Protein AF-A0A940LU63-F1 (afdb_monomer_lite)

Secondary structure (DSSP, 8-state):
-B-S--SSPPPGGGGBTTT-TTSGGGGTB-HHHHHHHHT-HHHHHHHHHHH-S-EEEEEEEEESSS-----GGG--EES---EEEEEETTS-EEEEEETTS-----SS-EEEEEEEETTSEE---TTSHHHHHHHHH-TT---TT---EEEES--SS----STTTSPPP--TT--

Structure (mmCIF, N/CA/C/O backbone):
data_AF-A0A940LU63-F1
#
_entry.id   AF-A0A940LU63-F1
#
loop_
_atom_site.group_PDB
_atom_site.id
_atom_site.type_symbol
_atom_site.label_atom_id
_atom_site.label_alt_id
_atom_site.label_comp_id
_atom_site.label_asym_id
_atom_site.label_entity_id
_atom_site.label_seq_id
_atom_site.pdbx_PDB_ins_code
_atom_site.Cartn_x
_atom_site.Cartn_y
_atom_site.Cartn_z
_atom_site.occupancy
_atom_site.B_iso_or_equiv
_atom_site.auth_seq_id
_atom_site.auth_comp_id
_atom_site.auth_asym_id
_atom_site.auth_atom_id
_atom_site.pdbx_PDB_model_num
ATOM 1 N N . MET A 1 1 ? -5.780 -6.752 18.121 1.00 62.09 1 MET A N 1
ATOM 2 C CA . MET A 1 1 ? -5.027 -6.482 16.879 1.00 62.09 1 MET A CA 1
ATOM 3 C C . MET A 1 1 ? -3.602 -5.957 17.111 1.00 62.09 1 MET A C 1
ATOM 5 O O . MET A 1 1 ? -2.798 -6.055 16.200 1.00 62.09 1 MET A O 1
ATOM 9 N N . ILE A 1 2 ? -3.234 -5.479 18.311 1.00 58.09 2 ILE A N 1
ATOM 10 C CA . ILE A 1 2 ? -1.831 -5.196 18.685 1.00 58.09 2 ILE A CA 1
ATOM 11 C C . ILE A 1 2 ? -1.407 -6.224 19.741 1.00 58.09 2 ILE A C 1
ATOM 13 O O . ILE A 1 2 ? -2.158 -6.440 20.698 1.00 58.09 2 ILE A O 1
ATOM 17 N N . ALA A 1 3 ? -0.249 -6.869 19.578 1.00 49.88 3 ALA A N 1
ATOM 18 C CA . ALA A 1 3 ? 0.274 -7.777 20.593 1.00 49.88 3 ALA A CA 1
ATOM 19 C C . ALA A 1 3 ? 0.637 -6.979 21.856 1.00 49.88 3 ALA A C 1
ATOM 21 O O . ALA A 1 3 ? 1.408 -6.018 21.826 1.00 49.88 3 ALA A O 1
ATOM 22 N N . ARG A 1 4 ? 0.040 -7.355 22.991 1.00 56.06 4 ARG A N 1
ATOM 23 C CA . ARG A 1 4 ? 0.248 -6.699 24.283 1.00 56.06 4 ARG A CA 1
ATOM 24 C C . ARG A 1 4 ? 1.580 -7.151 24.885 1.00 56.06 4 ARG A C 1
ATOM 26 O O . ARG A 1 4 ? 1.581 -8.037 25.726 1.00 56.06 4 ARG A O 1
ATOM 33 N N . ALA A 1 5 ? 2.681 -6.539 24.459 1.00 44.81 5 ALA A N 1
ATOM 34 C CA . ALA A 1 5 ? 3.925 -6.413 25.224 1.00 44.81 5 ALA A CA 1
ATOM 35 C C . ALA A 1 5 ? 4.914 -5.540 24.445 1.00 44.81 5 ALA A C 1
ATOM 37 O O . ALA A 1 5 ? 5.667 -6.030 23.611 1.00 44.81 5 ALA A O 1
ATOM 38 N N . LEU A 1 6 ? 4.936 -4.241 24.730 1.00 52.41 6 LEU A N 1
ATOM 39 C CA . LEU A 1 6 ? 6.058 -3.397 24.345 1.00 52.41 6 LEU A CA 1
ATOM 40 C C . LEU A 1 6 ? 6.542 -2.661 25.585 1.00 52.41 6 LEU A C 1
ATOM 42 O O . LEU A 1 6 ? 5.981 -1.642 25.971 1.00 52.41 6 LEU A O 1
ATOM 46 N N . GLU A 1 7 ? 7.602 -3.183 26.202 1.00 55.75 7 GLU A N 1
ATOM 47 C CA . GLU A 1 7 ? 8.373 -2.440 27.208 1.00 55.75 7 GLU A CA 1
ATOM 48 C C . GLU A 1 7 ? 8.978 -1.155 26.605 1.00 55.75 7 GLU A C 1
ATOM 50 O O . GLU A 1 7 ? 9.303 -0.220 27.334 1.00 55.75 7 GLU A O 1
ATOM 55 N N . LYS A 1 8 ? 9.111 -1.088 25.267 1.00 67.50 8 LYS A N 1
ATOM 56 C CA . LYS A 1 8 ? 9.600 0.071 24.505 1.00 67.50 8 LYS A CA 1
ATOM 57 C C . LYS A 1 8 ? 8.825 0.250 23.199 1.00 67.50 8 LYS A C 1
ATOM 59 O O . LYS A 1 8 ? 8.553 -0.723 22.502 1.00 67.50 8 LYS A O 1
ATOM 64 N N . ARG A 1 9 ? 8.518 1.505 22.854 1.00 78.69 9 ARG A N 1
ATOM 65 C CA . ARG A 1 9 ? 7.882 1.889 21.582 1.00 78.69 9 ARG A CA 1
ATOM 66 C C . ARG A 1 9 ? 8.725 1.371 20.397 1.00 78.69 9 ARG A C 1
ATOM 68 O O . ARG A 1 9 ? 9.943 1.566 20.422 1.00 78.69 9 ARG A O 1
ATOM 75 N N . PRO A 1 10 ? 8.123 0.730 19.378 1.00 84.81 10 PRO A N 1
ATOM 76 C CA . PRO A 1 10 ? 8.873 0.224 18.240 1.00 84.81 10 PRO A CA 1
ATOM 77 C C . PRO A 1 10 ? 9.276 1.391 17.332 1.00 84.81 10 PRO A C 1
ATOM 79 O O . PRO A 1 10 ? 8.620 2.436 17.308 1.00 84.81 10 PRO A O 1
ATOM 82 N N . ARG A 1 11 ? 10.375 1.215 16.596 1.00 87.12 11 ARG A N 1
ATOM 83 C CA . ARG A 1 11 ? 10.809 2.187 15.589 1.00 87.12 11 ARG A CA 1
ATOM 84 C C . ARG A 1 11 ? 9.815 2.220 14.425 1.00 87.12 11 ARG A C 1
ATOM 86 O O . ARG A 1 11 ? 9.237 1.186 14.093 1.00 87.12 11 ARG A O 1
ATOM 93 N N . ARG A 1 12 ? 9.623 3.390 13.809 1.00 88.31 12 ARG A N 1
ATOM 94 C CA . ARG A 1 12 ? 8.645 3.597 12.726 1.00 88.31 12 ARG A CA 1
ATOM 95 C C . ARG A 1 12 ? 8.919 2.676 11.536 1.00 88.31 12 ARG A C 1
ATOM 97 O O . ARG A 1 12 ? 8.001 2.061 11.013 1.00 88.31 12 ARG A O 1
ATOM 104 N N . GLU A 1 13 ? 10.184 2.491 11.184 1.00 89.62 13 GLU A N 1
ATOM 105 C CA . GLU A 1 13 ? 10.652 1.655 10.076 1.00 89.62 13 GLU A CA 1
ATOM 106 C C . GLU A 1 13 ? 10.249 0.179 10.240 1.00 89.62 13 GLU A C 1
ATOM 108 O O . GLU A 1 13 ? 10.142 -0.557 9.261 1.00 89.62 13 GLU A O 1
ATOM 113 N N . TRP A 1 14 ? 9.992 -0.268 11.476 1.00 90.81 14 TRP A N 1
ATOM 114 C CA . TRP A 1 14 ? 9.515 -1.623 11.777 1.00 90.81 14 TRP A CA 1
ATOM 115 C C . TRP A 1 14 ? 7.996 -1.763 11.690 1.00 90.81 14 TRP A C 1
ATOM 117 O O . TRP A 1 14 ? 7.481 -2.871 11.793 1.00 90.81 14 TRP A O 1
ATOM 127 N N . LEU A 1 15 ? 7.282 -0.655 11.502 1.00 93.00 15 LEU A N 1
ATOM 128 C CA . LEU A 1 15 ? 5.832 -0.595 11.347 1.00 93.00 15 LEU A CA 1
ATOM 129 C C . LEU A 1 15 ? 5.399 -0.411 9.881 1.00 93.00 15 LEU A C 1
ATOM 131 O O . LEU A 1 15 ? 4.201 -0.339 9.609 1.00 93.00 15 LEU A O 1
ATOM 135 N N . VAL A 1 16 ? 6.356 -0.359 8.947 1.00 93.12 16 VAL A N 1
ATOM 136 C CA . VAL A 1 16 ? 6.138 -0.290 7.491 1.00 93.12 16 VAL A CA 1
ATOM 137 C C . VAL A 1 16 ? 5.967 -1.693 6.891 1.00 93.12 16 VAL A C 1
ATOM 139 O O . VAL A 1 16 ? 6.613 -2.652 7.320 1.00 93.12 16 VAL A O 1
ATOM 142 N N . ALA A 1 17 ? 5.136 -1.813 5.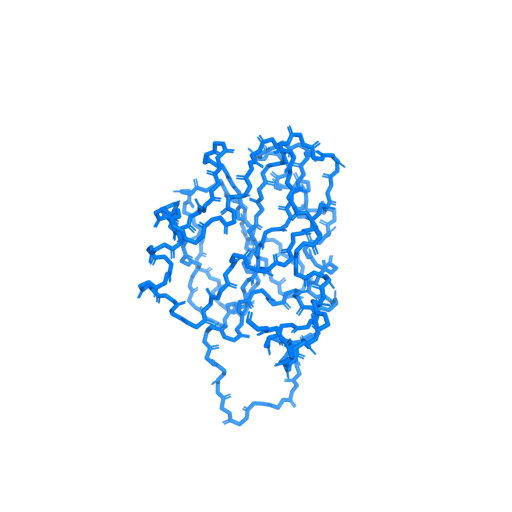856 1.00 93.94 17 ALA A N 1
ATOM 143 C CA . ALA A 1 17 ? 4.473 -3.033 5.396 1.00 93.94 17 ALA A CA 1
ATOM 144 C C . ALA A 1 17 ? 3.877 -3.849 6.546 1.00 93.94 17 ALA A C 1
ATOM 146 O O . ALA A 1 17 ? 4.137 -5.044 6.678 1.00 93.94 17 ALA A O 1
ATOM 147 N N . ALA A 1 18 ? 3.068 -3.202 7.386 1.00 94.44 18 ALA A N 1
ATOM 148 C CA . ALA A 1 18 ? 2.442 -3.852 8.538 1.00 94.44 18 ALA A CA 1
ATOM 149 C C . ALA A 1 18 ? 1.584 -5.082 8.171 1.00 94.44 18 ALA A C 1
ATOM 151 O O . ALA A 1 18 ? 1.463 -6.010 8.966 1.00 94.44 18 ALA A O 1
ATOM 152 N N . HIS A 1 19 ? 1.025 -5.105 6.960 1.00 94.56 19 HIS A N 1
ATOM 153 C CA . HIS A 1 19 ? 0.261 -6.229 6.412 1.00 94.56 19 HIS A CA 1
ATOM 154 C C . HIS A 1 19 ? 1.130 -7.402 5.919 1.00 94.56 19 HIS A C 1
ATOM 156 O O . HIS A 1 19 ? 0.588 -8.445 5.567 1.00 94.56 19 HIS A O 1
ATOM 162 N N . HIS A 1 20 ? 2.460 -7.257 5.844 1.00 92.75 20 HIS A N 1
ATOM 163 C CA . HIS A 1 20 ? 3.358 -8.293 5.333 1.00 92.75 20 HIS A CA 1
ATOM 164 C C . HIS A 1 20 ? 3.658 -9.342 6.424 1.00 92.75 20 HIS A C 1
ATOM 166 O O . HIS A 1 20 ? 4.388 -9.029 7.371 1.00 92.75 20 HIS A O 1
ATOM 172 N N . PRO A 1 21 ? 3.181 -10.601 6.298 1.00 90.06 21 PRO A N 1
ATOM 173 C CA . PRO A 1 21 ? 3.282 -11.593 7.377 1.00 90.06 21 PRO A CA 1
ATOM 174 C C . PRO A 1 21 ? 4.709 -12.037 7.708 1.00 90.06 21 PRO A C 1
ATOM 176 O O . PRO A 1 21 ? 4.956 -12.561 8.791 1.00 90.06 21 PRO A O 1
ATOM 179 N N . TRP A 1 22 ? 5.651 -11.817 6.790 1.00 87.44 22 TRP A N 1
ATOM 180 C CA . TRP A 1 22 ? 7.070 -12.136 6.964 1.00 87.44 22 TRP A CA 1
ATOM 181 C C . TRP A 1 22 ? 7.936 -10.884 7.177 1.00 87.44 22 TRP A C 1
ATOM 183 O O . TRP A 1 22 ? 9.162 -10.959 7.139 1.00 87.44 22 TRP A O 1
ATOM 193 N N . GLY A 1 23 ? 7.313 -9.715 7.367 1.00 87.44 23 GLY A N 1
ATOM 194 C CA . GLY A 1 23 ? 8.002 -8.452 7.618 1.00 87.44 23 GLY A CA 1
ATOM 195 C C . GLY A 1 23 ? 8.325 -8.221 9.101 1.00 87.44 23 GLY A C 1
ATOM 196 O O . GLY A 1 23 ? 7.778 -8.901 9.969 1.00 87.44 23 GLY A O 1
ATOM 197 N N . PRO A 1 24 ? 9.153 -7.208 9.424 1.00 87.00 24 PRO A N 1
ATOM 198 C CA . PRO A 1 24 ? 9.485 -6.861 10.811 1.00 87.00 24 PRO A CA 1
ATOM 199 C C . PRO A 1 24 ? 8.254 -6.563 11.678 1.00 87.00 24 PRO A C 1
ATOM 201 O O . PRO A 1 24 ? 8.233 -6.886 12.865 1.00 87.00 24 PRO A O 1
ATOM 204 N N . ALA A 1 25 ? 7.207 -5.992 11.075 1.00 89.69 25 ALA A N 1
ATOM 205 C CA . ALA A 1 25 ? 5.973 -5.635 11.761 1.00 89.69 25 ALA A CA 1
ATOM 206 C C . ALA A 1 25 ? 5.236 -6.846 12.352 1.00 89.69 25 ALA A C 1
ATOM 208 O O . ALA A 1 25 ? 4.578 -6.703 13.380 1.00 89.69 25 ALA A O 1
ATOM 209 N N . ALA A 1 26 ? 5.383 -8.041 11.768 1.00 88.44 26 ALA A N 1
ATOM 210 C CA . ALA A 1 26 ? 4.703 -9.255 12.224 1.00 88.44 26 ALA A CA 1
ATOM 211 C C . ALA A 1 26 ? 5.075 -9.663 13.665 1.00 88.44 26 ALA A C 1
ATOM 213 O O . ALA A 1 26 ? 4.342 -10.410 14.306 1.00 88.44 26 ALA A O 1
ATOM 214 N N . ALA A 1 27 ? 6.177 -9.137 14.214 1.00 87.38 27 ALA A N 1
ATOM 215 C CA . ALA A 1 27 ? 6.520 -9.297 15.628 1.00 87.38 27 ALA A CA 1
ATOM 216 C C . ALA A 1 27 ? 5.622 -8.473 16.581 1.00 87.38 27 ALA A C 1
ATOM 218 O O . ALA A 1 27 ? 5.616 -8.717 17.787 1.00 87.38 27 ALA A O 1
ATOM 219 N N . TYR A 1 28 ? 4.882 -7.489 16.060 1.00 87.06 28 TYR A N 1
ATOM 220 C CA . TYR A 1 28 ? 4.130 -6.490 16.832 1.00 87.06 28 TYR A CA 1
ATOM 221 C C . TYR A 1 28 ? 2.621 -6.520 16.572 1.00 87.06 28 TYR A C 1
ATOM 223 O O . TYR A 1 28 ? 1.827 -6.126 17.436 1.00 87.06 28 TYR A O 1
ATOM 231 N N . VAL A 1 29 ? 2.218 -6.971 15.386 1.00 89.00 29 VAL A N 1
ATOM 232 C CA . VAL A 1 29 ? 0.827 -6.963 14.928 1.00 89.00 29 VAL A CA 1
ATOM 233 C C . VAL A 1 29 ? 0.422 -8.312 14.362 1.00 89.00 29 VAL A C 1
ATOM 235 O O . VAL A 1 29 ? 1.253 -9.094 13.906 1.00 89.00 29 VAL A O 1
ATOM 238 N N . ASP A 1 30 ? -0.884 -8.553 14.347 1.00 93.06 30 ASP A N 1
ATOM 239 C CA . ASP A 1 30 ? -1.457 -9.613 13.528 1.00 93.06 30 ASP A CA 1
ATOM 240 C C . ASP A 1 30 ? -1.480 -9.145 12.065 1.00 93.06 30 ASP A C 1
ATOM 242 O O . ASP A 1 30 ? -2.399 -8.448 11.631 1.00 93.06 30 ASP A O 1
ATOM 246 N N . ALA A 1 31 ? -0.420 -9.473 11.324 1.00 92.75 31 ALA A N 1
ATOM 247 C CA . ALA A 1 31 ? -0.262 -9.062 9.931 1.00 92.75 31 ALA A CA 1
ATOM 248 C C . ALA A 1 31 ? -1.380 -9.603 9.024 1.00 92.75 31 ALA A C 1
ATOM 250 O O . ALA A 1 31 ? -1.745 -8.933 8.062 1.00 92.75 31 ALA A O 1
ATOM 251 N N . TRP A 1 32 ? -1.963 -10.765 9.348 1.00 93.38 32 TRP A N 1
ATOM 252 C CA . TRP A 1 32 ? -3.091 -11.319 8.598 1.00 93.38 32 TRP A CA 1
ATOM 253 C C . TRP A 1 32 ? -4.353 -10.493 8.812 1.00 93.38 32 TRP A C 1
ATOM 255 O O . TRP A 1 32 ? -4.991 -10.115 7.837 1.00 93.38 32 TRP A O 1
ATOM 265 N N . ALA A 1 33 ? -4.651 -10.108 10.055 1.00 95.06 33 ALA A N 1
ATOM 266 C CA . ALA A 1 33 ? -5.771 -9.210 10.332 1.00 95.06 33 ALA A CA 1
ATOM 267 C C . ALA A 1 33 ? -5.607 -7.839 9.647 1.00 95.06 33 ALA A C 1
ATOM 269 O O . ALA A 1 33 ? -6.587 -7.245 9.197 1.00 95.06 33 ALA A O 1
ATOM 270 N N . LEU A 1 34 ? -4.374 -7.327 9.540 1.00 96.00 34 LEU A N 1
ATOM 271 C CA . LEU A 1 34 ? -4.113 -6.093 8.795 1.00 96.00 34 LEU A CA 1
ATOM 272 C C . LEU A 1 34 ? -4.231 -6.284 7.281 1.00 96.00 34 LEU A C 1
ATOM 274 O O . LEU A 1 34 ? -4.724 -5.386 6.606 1.00 96.00 34 LEU A O 1
ATOM 278 N N . LEU A 1 35 ? -3.818 -7.432 6.743 1.00 95.88 35 LEU A N 1
ATOM 279 C CA . LEU A 1 35 ? -4.019 -7.758 5.334 1.00 95.88 35 LEU A CA 1
ATOM 280 C C . LEU A 1 35 ? -5.513 -7.884 4.996 1.00 95.88 35 LEU A C 1
ATOM 282 O O . LEU A 1 35 ? -5.953 -7.320 3.996 1.00 95.88 35 LEU A O 1
ATOM 286 N N . ASP A 1 36 ? -6.299 -8.533 5.858 1.00 96.50 36 ASP A N 1
ATOM 287 C CA . ASP A 1 36 ? -7.760 -8.596 5.735 1.00 96.50 36 ASP A CA 1
ATOM 288 C C . ASP A 1 36 ? -8.370 -7.191 5.732 1.00 96.50 36 ASP A C 1
ATOM 290 O O . ASP A 1 36 ? -9.246 -6.883 4.920 1.00 96.50 36 ASP A O 1
ATOM 294 N N . LEU A 1 37 ? -7.859 -6.302 6.591 1.00 97.12 37 LEU A N 1
ATOM 295 C CA . LEU A 1 37 ? -8.275 -4.908 6.611 1.00 97.12 37 LEU A CA 1
ATOM 296 C C . LEU A 1 37 ? -7.908 -4.178 5.308 1.00 97.12 37 LEU A C 1
ATOM 298 O O . LEU A 1 37 ? -8.754 -3.487 4.744 1.00 97.12 37 LEU A O 1
ATOM 302 N N . CYS A 1 38 ? -6.700 -4.370 4.774 1.00 98.06 38 CYS A N 1
ATOM 303 C CA . CYS A 1 38 ? -6.304 -3.834 3.466 1.00 98.06 38 CYS A CA 1
ATOM 304 C C . CYS A 1 38 ? -7.172 -4.356 2.309 1.00 98.06 38 CYS A C 1
ATOM 306 O O . CYS A 1 38 ? -7.203 -3.755 1.240 1.00 98.06 38 CYS A O 1
ATOM 308 N N . HIS A 1 39 ? -7.876 -5.473 2.482 1.00 96.56 39 HIS A N 1
ATOM 309 C CA . HIS A 1 39 ? -8.757 -6.043 1.463 1.00 96.56 39 HIS A CA 1
ATOM 310 C C . HIS A 1 39 ? -10.246 -5.799 1.748 1.00 96.56 39 HIS A C 1
ATOM 312 O O . HIS A 1 39 ? -11.101 -6.304 1.015 1.00 96.56 39 HIS A O 1
ATOM 318 N N . ALA A 1 40 ? -10.591 -5.025 2.785 1.00 98.12 40 ALA A N 1
ATOM 319 C CA . ALA A 1 40 ? -11.986 -4.847 3.164 1.00 98.12 40 ALA A CA 1
ATOM 320 C C . ALA A 1 40 ? -12.780 -4.150 2.037 1.00 98.12 40 ALA A C 1
ATOM 322 O O . ALA A 1 40 ? -12.349 -3.098 1.547 1.00 98.12 40 ALA A O 1
ATOM 323 N N . PRO A 1 41 ? -13.966 -4.666 1.645 1.00 98.19 41 PRO A N 1
ATOM 324 C CA . PRO A 1 41 ? -14.717 -4.140 0.505 1.00 98.19 41 PRO A CA 1
ATOM 325 C C . PRO A 1 41 ? -14.976 -2.634 0.568 1.00 98.19 41 PRO A C 1
ATOM 327 O O . PRO A 1 41 ? -14.748 -1.950 -0.421 1.00 98.19 41 PRO A O 1
ATOM 330 N N . ALA A 1 42 ? -15.344 -2.104 1.740 1.00 98.12 42 ALA A N 1
ATOM 331 C CA . ALA A 1 42 ? -15.610 -0.677 1.920 1.00 98.12 42 ALA A CA 1
ATOM 332 C C . ALA A 1 42 ? -14.381 0.209 1.636 1.00 98.12 42 ALA A C 1
ATOM 334 O O . ALA A 1 42 ? -14.521 1.288 1.062 1.00 98.12 42 ALA A O 1
ATOM 335 N N . ILE A 1 43 ? -13.177 -0.249 2.000 1.00 98.56 43 ILE A N 1
ATOM 336 C CA . ILE A 1 43 ? -11.924 0.474 1.731 1.00 98.56 43 ILE A CA 1
ATOM 337 C C . ILE A 1 43 ? -11.612 0.415 0.242 1.00 98.56 43 ILE A C 1
ATOM 339 O O . ILE A 1 43 ? -11.349 1.443 -0.378 1.00 98.56 43 ILE A O 1
ATOM 343 N N . LEU A 1 44 ? -11.689 -0.778 -0.348 1.00 98.69 44 LEU A N 1
ATOM 344 C CA . LEU A 1 44 ? -11.422 -0.958 -1.768 1.00 98.69 44 LEU A CA 1
ATOM 345 C C . LEU A 1 44 ? -12.438 -0.211 -2.648 1.00 98.69 44 LEU A C 1
ATOM 347 O O . LEU A 1 44 ? -12.063 0.284 -3.704 1.00 98.69 44 LEU A O 1
ATOM 351 N N . ASP A 1 45 ? -13.701 -0.089 -2.231 1.00 98.69 45 ASP A N 1
ATOM 352 C CA . ASP A 1 45 ? -14.723 0.699 -2.930 1.00 98.69 45 ASP A CA 1
ATOM 353 C C . ASP A 1 45 ? -14.400 2.197 -2.885 1.00 98.69 45 ASP A C 1
ATOM 355 O O . ASP A 1 45 ? -14.429 2.866 -3.920 1.00 98.69 45 ASP A O 1
ATOM 359 N N . ALA A 1 46 ? -14.025 2.712 -1.709 1.00 98.56 46 ALA A N 1
ATOM 360 C CA . ALA A 1 46 ? -13.627 4.107 -1.541 1.00 98.56 46 ALA A CA 1
ATOM 361 C C . ALA A 1 46 ? -12.377 4.449 -2.370 1.00 98.56 46 ALA A C 1
ATOM 363 O O . ALA A 1 46 ? -12.345 5.465 -3.062 1.00 98.56 46 ALA A O 1
ATOM 364 N N . VAL A 1 47 ? -11.368 3.577 -2.357 1.00 98.69 47 VAL A N 1
ATOM 365 C CA . VAL A 1 47 ? -10.137 3.743 -3.142 1.00 98.69 47 VAL A CA 1
ATOM 366 C C . VAL A 1 47 ? -10.408 3.596 -4.642 1.00 98.69 47 VAL A C 1
ATOM 368 O O . VAL A 1 47 ? -9.895 4.383 -5.441 1.00 98.69 47 VAL A O 1
ATOM 371 N N . ALA A 1 48 ? -11.256 2.647 -5.046 1.00 98.69 48 ALA A N 1
ATOM 372 C CA . ALA A 1 48 ? -11.596 2.444 -6.451 1.00 98.69 48 ALA A CA 1
ATOM 373 C C . ALA A 1 48 ? -12.305 3.654 -7.070 1.00 98.69 48 ALA A C 1
ATOM 375 O O . ALA A 1 48 ? -12.095 3.959 -8.245 1.00 98.69 48 ALA A O 1
ATOM 376 N N . ALA A 1 49 ? -13.096 4.388 -6.282 1.00 98.56 49 ALA A N 1
ATOM 377 C CA . ALA A 1 49 ? -13.697 5.645 -6.720 1.00 98.56 49 ALA A CA 1
ATOM 378 C C . ALA A 1 49 ? -12.649 6.734 -7.042 1.00 98.56 49 ALA A C 1
ATOM 380 O O . ALA A 1 49 ? -12.935 7.665 -7.798 1.00 98.56 49 ALA A O 1
ATOM 381 N N . LEU A 1 50 ? -11.430 6.623 -6.499 1.00 98.62 50 LEU A N 1
ATOM 382 C CA . LEU A 1 50 ? -10.354 7.591 -6.702 1.00 98.62 50 LEU A CA 1
ATOM 383 C C . LEU A 1 50 ? -9.455 7.238 -7.891 1.00 98.62 50 LEU A C 1
ATOM 385 O O . LEU A 1 50 ? -9.166 8.115 -8.711 1.00 98.62 50 LEU A O 1
ATOM 389 N N . ILE A 1 51 ? -9.019 5.980 -7.979 1.00 98.44 51 ILE A N 1
ATOM 390 C CA . ILE A 1 51 ? -7.965 5.538 -8.913 1.00 98.44 51 ILE A CA 1
ATOM 391 C C . ILE A 1 51 ? -8.402 4.422 -9.872 1.00 98.44 51 ILE A C 1
ATOM 393 O O . ILE A 1 51 ? -7.596 3.927 -10.657 1.00 98.44 51 ILE A O 1
ATOM 397 N N . GLY A 1 52 ? -9.687 4.065 -9.875 1.00 98.31 52 GLY A N 1
ATOM 398 C CA . GLY A 1 52 ? -10.253 3.047 -10.754 1.00 98.31 52 GLY A CA 1
ATOM 399 C C . GLY A 1 52 ? -10.361 1.662 -10.103 1.00 98.31 52 GLY A C 1
ATOM 400 O O . GLY A 1 52 ? -9.910 1.450 -8.984 1.00 98.31 52 GLY A O 1
ATOM 401 N N . PRO A 1 53 ? -10.996 0.695 -10.785 1.00 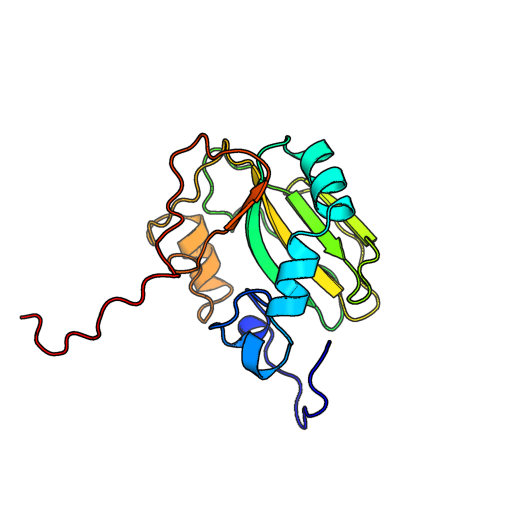98.19 53 PRO A N 1
ATOM 402 C CA . PRO A 1 53 ? -11.443 -0.555 -10.163 1.00 98.19 53 PRO A CA 1
ATOM 403 C C . PRO A 1 53 ? -10.347 -1.610 -9.970 1.00 98.19 53 PRO A C 1
ATOM 405 O O . PRO A 1 53 ? -10.541 -2.541 -9.190 1.00 98.19 53 PRO A O 1
ATOM 408 N N . ASP A 1 54 ? -9.233 -1.498 -10.692 1.00 98.62 54 ASP A N 1
ATOM 409 C CA . ASP A 1 54 ? -8.128 -2.452 -10.638 1.00 98.62 54 ASP A CA 1
ATOM 410 C C . ASP A 1 54 ? -7.073 -1.934 -9.651 1.00 98.62 54 ASP A C 1
ATOM 412 O O . ASP A 1 54 ? -6.421 -0.923 -9.920 1.00 98.62 54 ASP A O 1
ATOM 416 N N . LEU A 1 55 ? -6.928 -2.599 -8.504 1.00 98.75 55 LEU A N 1
ATOM 417 C CA . LEU A 1 55 ? -6.183 -2.088 -7.353 1.00 98.75 55 LEU A CA 1
ATOM 418 C C . LEU A 1 55 ? -5.058 -3.033 -6.944 1.00 98.75 55 LEU A C 1
ATOM 420 O O . LEU A 1 55 ? -5.266 -4.237 -6.771 1.00 98.75 55 LEU A O 1
ATOM 424 N N . ILE A 1 56 ? -3.888 -2.452 -6.707 1.00 98.69 56 ILE A N 1
ATOM 425 C CA . ILE A 1 56 ? -2.729 -3.118 -6.120 1.00 98.69 56 ILE A CA 1
ATOM 426 C C . ILE A 1 56 ? -2.484 -2.504 -4.744 1.00 98.69 56 ILE A C 1
ATOM 428 O O . ILE A 1 56 ? -2.357 -1.288 -4.628 1.00 98.69 56 ILE A O 1
ATOM 432 N N . LEU A 1 57 ? -2.396 -3.330 -3.706 1.00 98.50 57 LEU A N 1
ATOM 433 C CA . LEU A 1 57 ? -1.853 -2.930 -2.412 1.00 98.50 57 LEU A CA 1
ATOM 434 C C . LEU A 1 57 ? -0.330 -2.920 -2.527 1.00 98.50 57 LEU A C 1
ATOM 436 O O . LEU A 1 57 ? 0.283 -3.946 -2.835 1.00 98.50 57 LEU A O 1
ATOM 440 N N . TRP A 1 58 ? 0.256 -1.746 -2.308 1.00 97.50 58 TRP A N 1
ATOM 441 C CA . TRP A 1 58 ? 1.696 -1.539 -2.418 1.00 97.50 58 TRP A CA 1
ATOM 442 C C . TRP A 1 58 ? 2.385 -1.543 -1.061 1.00 97.50 58 TRP A C 1
ATOM 444 O O . TRP A 1 58 ? 3.386 -2.231 -0.877 1.00 97.50 58 TRP A O 1
ATOM 454 N N . ASP A 1 59 ? 1.857 -0.780 -0.108 1.00 96.19 59 ASP A N 1
ATOM 455 C CA . ASP A 1 59 ? 2.456 -0.660 1.216 1.00 96.19 59 ASP A CA 1
ATOM 456 C C . ASP A 1 59 ? 1.386 -0.357 2.272 1.00 96.19 59 ASP A C 1
ATOM 458 O O . ASP A 1 59 ? 0.290 0.120 1.968 1.00 96.19 59 ASP A O 1
ATOM 462 N N . SER A 1 60 ? 1.706 -0.614 3.535 1.00 96.50 60 SER A N 1
ATOM 463 C CA . SER A 1 60 ? 0.909 -0.129 4.658 1.00 96.50 60 SER A CA 1
ATOM 464 C C . SER A 1 60 ? 1.796 0.228 5.836 1.00 96.50 60 SER A C 1
ATOM 466 O O . SER A 1 60 ? 2.808 -0.417 6.081 1.00 96.50 60 SER A O 1
ATOM 468 N N . GLU A 1 61 ? 1.371 1.183 6.642 1.00 95.38 61 GLU A N 1
ATOM 469 C CA . GLU A 1 61 ? 2.139 1.662 7.780 1.00 95.38 61 GLU A CA 1
ATOM 470 C C . GLU A 1 61 ? 1.242 1.809 9.004 1.00 95.38 61 GLU A C 1
ATOM 472 O O . GLU A 1 61 ? 0.196 2.460 8.943 1.00 95.38 61 GLU A O 1
ATOM 477 N N . LEU A 1 62 ? 1.637 1.189 10.120 1.00 95.12 62 LEU A N 1
ATOM 478 C CA . LEU A 1 62 ? 0.959 1.405 11.394 1.00 95.12 62 LEU A CA 1
ATOM 479 C C . LEU A 1 62 ? 1.448 2.720 12.010 1.00 95.12 62 LEU A C 1
ATOM 481 O O . LEU A 1 62 ? 2.561 2.810 12.527 1.00 95.12 62 LEU A O 1
ATOM 485 N N . LEU A 1 63 ? 0.573 3.717 12.015 1.00 93.38 63 LEU A N 1
ATOM 486 C CA . LEU A 1 63 ? 0.776 4.985 12.699 1.00 93.38 63 LEU A CA 1
ATOM 487 C C . LEU A 1 63 ? 0.310 4.838 14.147 1.00 93.38 63 LEU A C 1
ATOM 489 O O . LEU A 1 63 ? -0.829 4.444 14.394 1.00 93.38 63 LEU A O 1
ATOM 493 N N . LEU A 1 64 ? 1.177 5.145 15.113 1.00 89.69 64 LEU A N 1
ATOM 494 C CA . LEU A 1 64 ? 0.830 5.096 16.542 1.00 89.69 64 LEU A CA 1
ATOM 495 C C . LEU A 1 64 ? 0.262 6.431 17.051 1.00 89.69 64 LEU A C 1
ATOM 497 O O . LEU A 1 64 ? -0.579 6.443 17.948 1.00 89.69 64 LEU A O 1
ATOM 501 N N . ASP A 1 65 ? 0.718 7.537 16.471 1.00 83.06 65 ASP A N 1
ATOM 502 C CA . ASP A 1 65 ? 0.331 8.919 16.744 1.00 83.06 65 ASP A CA 1
ATOM 503 C C . ASP A 1 65 ? 0.579 9.787 15.490 1.00 83.06 65 ASP A C 1
ATOM 505 O O . ASP A 1 65 ? 1.075 9.301 14.473 1.00 83.06 65 ASP A O 1
ATOM 509 N N . GLY A 1 66 ? 0.204 11.070 15.552 1.00 82.50 66 GLY A N 1
ATOM 510 C CA . GLY A 1 66 ? 0.511 12.051 14.508 1.00 82.50 66 GLY A CA 1
ATOM 511 C C . GLY A 1 66 ? -0.443 12.045 13.311 1.00 82.50 66 GLY A C 1
ATOM 512 O O . GLY A 1 66 ? -1.665 11.960 13.455 1.00 82.50 66 GLY A O 1
ATOM 513 N N . GLY A 1 67 ? 0.122 12.230 12.124 1.00 79.62 67 GLY A N 1
ATOM 514 C CA . GLY A 1 67 ? -0.590 12.233 10.854 1.00 79.62 67 GLY A CA 1
ATOM 515 C C . GLY A 1 67 ? 0.215 11.483 9.798 1.00 79.62 67 GLY A C 1
ATOM 516 O O . GLY A 1 67 ? 1.414 11.275 9.979 1.00 79.62 67 GLY A O 1
ATOM 517 N N . PRO A 1 68 ? -0.438 11.034 8.723 1.00 86.50 68 PRO A N 1
ATOM 518 C CA . PRO A 1 68 ? 0.250 10.384 7.621 1.00 86.50 68 PRO A CA 1
ATOM 519 C C . PRO A 1 68 ? 1.198 11.371 6.933 1.00 86.50 68 PRO A C 1
ATOM 521 O O . PRO A 1 68 ? 0.795 12.461 6.532 1.00 86.50 68 PRO A O 1
ATOM 524 N N . GLU A 1 69 ? 2.452 10.961 6.784 1.00 85.12 69 GLU A N 1
ATOM 525 C CA . GLU A 1 69 ? 3.418 11.614 5.908 1.00 85.12 69 GLU A CA 1
ATOM 526 C C . GLU A 1 69 ? 3.498 10.806 4.618 1.00 85.12 69 GLU A C 1
ATOM 528 O O . GLU A 1 69 ? 3.720 9.590 4.644 1.00 85.12 69 GLU A O 1
ATOM 533 N N . ASP A 1 70 ? 3.286 11.475 3.491 1.00 89.56 70 ASP A N 1
ATOM 534 C CA . ASP A 1 70 ? 3.415 10.867 2.178 1.00 89.56 70 ASP A CA 1
ATOM 535 C C . ASP A 1 70 ? 3.884 11.912 1.167 1.00 89.56 70 ASP A C 1
ATOM 537 O O . ASP A 1 70 ? 3.387 13.038 1.154 1.00 89.56 70 ASP A O 1
ATOM 541 N N . ASP A 1 71 ? 4.857 11.539 0.342 1.00 93.06 71 ASP A N 1
ATOM 542 C CA . ASP A 1 71 ? 5.443 12.406 -0.675 1.00 93.06 71 ASP A CA 1
ATOM 543 C C . ASP A 1 71 ? 5.416 11.669 -2.022 1.00 93.06 71 ASP A C 1
ATOM 545 O O . ASP A 1 71 ? 6.037 10.607 -2.134 1.00 93.06 71 ASP A O 1
ATOM 549 N N . PRO A 1 72 ? 4.736 12.204 -3.057 1.00 95.06 72 PRO A N 1
ATOM 550 C CA . PRO A 1 72 ? 4.714 11.613 -4.393 1.00 95.06 72 PRO A CA 1
ATOM 551 C C . PRO A 1 72 ? 6.104 11.351 -4.991 1.00 95.06 72 PRO A C 1
ATOM 553 O O . PRO A 1 72 ? 6.248 10.427 -5.790 1.00 95.06 72 PRO A O 1
ATOM 556 N N . ALA A 1 73 ? 7.136 12.104 -4.594 1.00 95.06 73 ALA A N 1
ATOM 557 C CA . ALA A 1 73 ? 8.513 11.877 -5.033 1.00 95.06 73 ALA A CA 1
ATOM 558 C C . ALA A 1 73 ? 9.087 10.537 -4.542 1.00 95.06 73 ALA A C 1
ATOM 560 O O . ALA A 1 73 ? 10.040 10.028 -5.127 1.00 95.06 73 ALA A O 1
ATOM 561 N N . LEU A 1 74 ? 8.492 9.944 -3.504 1.00 94.75 74 LEU A N 1
ATOM 562 C CA . LEU A 1 74 ? 8.868 8.647 -2.947 1.00 94.75 74 LEU A CA 1
ATOM 563 C C . LEU A 1 74 ? 8.087 7.483 -3.577 1.00 94.75 74 LEU A C 1
ATOM 565 O O . LEU A 1 74 ? 8.217 6.357 -3.108 1.00 94.75 74 LEU A O 1
ATOM 569 N N . TRP A 1 75 ? 7.285 7.703 -4.624 1.00 96.88 75 TRP A N 1
ATOM 570 C CA . TRP A 1 75 ? 6.531 6.642 -5.302 1.00 96.88 75 TRP A CA 1
ATOM 571 C C . TRP A 1 75 ? 7.234 6.226 -6.609 1.00 96.88 75 TRP A C 1
ATOM 573 O O . TRP A 1 75 ? 7.166 6.951 -7.601 1.00 96.88 75 TRP A O 1
ATOM 583 N N . PRO A 1 76 ? 7.906 5.059 -6.657 1.00 96.81 76 PRO A N 1
ATOM 584 C CA . PRO A 1 76 ? 8.581 4.539 -7.852 1.00 96.81 76 PRO A CA 1
ATOM 585 C C . PRO A 1 76 ? 7.567 3.895 -8.812 1.00 96.81 76 PRO A C 1
ATOM 587 O O . PRO A 1 76 ? 7.510 2.676 -8.978 1.00 96.81 76 PRO A O 1
ATOM 590 N N . VAL A 1 77 ? 6.672 4.712 -9.364 1.00 97.50 77 VAL A N 1
ATOM 591 C CA . VAL A 1 77 ? 5.468 4.258 -10.067 1.00 97.50 77 VAL A CA 1
ATOM 592 C C . VAL A 1 77 ? 5.296 5.029 -11.369 1.00 97.50 77 VAL A C 1
ATOM 594 O O . VAL A 1 77 ? 5.332 6.257 -11.373 1.00 97.50 77 VAL A O 1
ATOM 597 N N . GLU A 1 78 ? 5.039 4.317 -12.467 1.00 97.06 78 GLU A N 1
ATOM 598 C CA . GLU A 1 78 ? 4.932 4.900 -13.807 1.00 97.06 78 GLU A CA 1
ATOM 599 C C . GLU A 1 78 ? 3.671 4.418 -14.563 1.00 97.06 78 GLU A C 1
ATOM 601 O O . GLU A 1 78 ? 3.503 3.211 -14.756 1.00 97.06 78 GLU A O 1
ATOM 606 N N . PRO A 1 79 ? 2.783 5.325 -15.029 1.00 97.81 79 PRO A N 1
ATOM 607 C CA . PRO A 1 79 ? 2.728 6.747 -14.674 1.00 97.81 79 PRO A CA 1
ATOM 608 C C . PRO A 1 79 ? 2.426 6.941 -13.180 1.00 97.81 79 PRO A C 1
ATOM 610 O O . PRO A 1 79 ? 1.739 6.114 -12.574 1.00 97.81 79 PRO A O 1
ATOM 613 N N . LEU A 1 80 ? 2.915 8.044 -12.604 1.00 98.12 80 LEU A N 1
ATOM 614 C CA . LEU A 1 80 ? 2.728 8.369 -11.189 1.00 98.12 80 LEU A CA 1
ATOM 615 C C . LEU A 1 80 ? 1.238 8.510 -10.860 1.00 98.12 80 LEU A C 1
ATOM 617 O O . LEU A 1 80 ? 0.578 9.461 -11.281 1.00 98.12 80 LEU A O 1
ATOM 621 N N . ALA A 1 81 ? 0.718 7.552 -10.103 1.00 97.94 81 ALA A N 1
ATOM 622 C CA . ALA A 1 81 ? -0.643 7.548 -9.601 1.00 97.94 81 ALA A CA 1
ATOM 623 C C . ALA A 1 81 ? -0.736 6.640 -8.374 1.00 97.94 81 ALA A C 1
ATOM 625 O O . ALA A 1 81 ? -0.074 5.606 -8.291 1.00 97.94 81 ALA A O 1
ATOM 626 N N . GLY A 1 82 ? -1.599 7.012 -7.437 1.00 98.31 82 GLY A N 1
ATOM 627 C CA . GLY A 1 82 ? -1.824 6.247 -6.223 1.00 98.31 82 GLY A CA 1
ATOM 628 C C . GLY A 1 82 ? -2.964 6.828 -5.406 1.00 98.31 82 GLY A C 1
ATOM 629 O O . GLY A 1 82 ? -3.471 7.918 -5.692 1.00 98.31 82 GLY A O 1
ATOM 630 N N . ALA A 1 83 ? -3.377 6.080 -4.397 1.00 98.44 83 ALA A N 1
ATOM 631 C CA . ALA A 1 83 ? -4.339 6.524 -3.407 1.00 98.44 83 ALA A CA 1
ATOM 632 C C . ALA A 1 83 ? -3.939 6.013 -2.031 1.00 98.44 83 ALA A C 1
ATOM 634 O O . ALA A 1 83 ? -3.358 4.934 -1.888 1.00 98.44 83 ALA A O 1
ATOM 635 N N . LEU A 1 84 ? -4.293 6.792 -1.021 1.00 98.50 84 LEU A N 1
ATOM 636 C CA . LEU A 1 84 ? -4.061 6.472 0.370 1.00 98.50 84 LEU A CA 1
ATOM 637 C C . LEU A 1 84 ? -5.397 6.315 1.086 1.00 98.50 84 LEU A C 1
ATOM 639 O O . LEU A 1 84 ? -6.293 7.141 0.918 1.00 98.50 84 LEU A O 1
ATOM 643 N N . ALA A 1 85 ? -5.514 5.279 1.908 1.00 98.19 85 ALA A N 1
ATOM 644 C CA . ALA A 1 85 ? -6.613 5.107 2.847 1.00 98.19 85 ALA A CA 1
ATOM 645 C C . ALA A 1 85 ? -6.061 5.157 4.270 1.00 98.19 85 ALA A C 1
ATOM 647 O O . ALA A 1 85 ? -5.209 4.351 4.639 1.00 98.19 85 ALA A O 1
ATOM 648 N N . LEU A 1 86 ? -6.551 6.098 5.074 1.00 97.81 86 LEU A N 1
ATOM 649 C CA . LEU A 1 86 ? -6.250 6.173 6.496 1.00 97.81 86 LEU A CA 1
ATOM 650 C C . LEU A 1 86 ? -7.408 5.547 7.272 1.00 97.81 86 LEU A C 1
ATOM 652 O O . LEU A 1 86 ? -8.538 6.037 7.219 1.00 97.81 86 LEU A O 1
ATOM 656 N N . VAL A 1 87 ? -7.129 4.466 7.995 1.00 97.50 87 VAL A N 1
ATOM 657 C CA . VAL A 1 87 ? -8.156 3.603 8.589 1.00 97.50 87 VAL A CA 1
ATOM 658 C C . VAL A 1 87 ? -7.843 3.331 10.057 1.00 97.50 87 VAL A C 1
ATOM 660 O O . VAL A 1 87 ? -6.697 3.110 10.437 1.00 97.50 87 VAL A O 1
ATOM 663 N N . ARG A 1 88 ? -8.857 3.332 10.917 1.00 95.31 88 ARG A N 1
ATOM 664 C CA . ARG A 1 88 ? -8.747 2.839 12.294 1.00 95.31 88 ARG A CA 1
ATOM 665 C C . ARG A 1 88 ? -8.527 1.330 12.312 1.00 95.31 88 ARG A C 1
ATOM 667 O O . ARG A 1 88 ? -8.946 0.614 11.411 1.00 95.31 88 ARG A O 1
ATOM 674 N N . LEU A 1 89 ? -7.951 0.822 13.398 1.00 92.69 89 LEU A N 1
ATOM 675 C CA . LEU A 1 89 ? -7.759 -0.625 13.562 1.00 92.69 89 LEU A CA 1
ATOM 676 C C . LEU A 1 89 ? -9.069 -1.406 13.760 1.00 92.69 89 LEU A C 1
ATOM 678 O O . LEU A 1 89 ? -9.044 -2.629 13.731 1.00 92.69 89 LEU A O 1
ATOM 682 N N . ASP A 1 90 ? -10.202 -0.732 13.966 1.00 92.25 90 ASP A N 1
ATOM 683 C CA . ASP A 1 90 ? -11.535 -1.354 13.954 1.00 92.25 90 ASP A CA 1
ATOM 684 C C . ASP A 1 90 ? -12.164 -1.421 12.549 1.00 92.25 90 ASP A C 1
ATOM 686 O O . ASP A 1 90 ? -13.259 -1.953 12.389 1.00 92.25 90 ASP A O 1
ATOM 690 N N . GLY A 1 91 ? -11.473 -0.894 11.534 1.00 94.31 91 GLY A N 1
ATOM 691 C CA . GLY A 1 91 ? -11.926 -0.848 10.149 1.00 94.31 91 GLY A CA 1
ATOM 692 C C . GLY A 1 91 ? -12.607 0.449 9.720 1.00 94.31 91 GLY A C 1
ATOM 693 O O . GLY A 1 91 ? -12.899 0.617 8.537 1.00 94.31 91 GLY A O 1
ATOM 694 N N . SER A 1 92 ? -12.824 1.397 10.633 1.00 95.62 92 SER A N 1
ATOM 695 C CA . SER A 1 92 ? -13.439 2.683 10.300 1.00 95.62 92 SER A CA 1
ATOM 696 C C . SER A 1 92 ? -12.512 3.533 9.429 1.00 95.62 92 SER A C 1
ATOM 698 O O . SER A 1 92 ? -11.393 3.863 9.828 1.00 95.62 92 SER A O 1
ATOM 700 N N . ILE A 1 93 ? -12.985 3.936 8.250 1.00 97.62 93 ILE A N 1
ATOM 701 C CA . ILE A 1 93 ? -12.243 4.821 7.344 1.00 97.62 93 ILE A CA 1
ATOM 702 C C . ILE A 1 93 ? -12.271 6.244 7.903 1.00 97.62 93 ILE A C 1
ATOM 704 O O . ILE A 1 93 ? -13.340 6.809 8.120 1.00 97.62 93 ILE A O 1
ATOM 708 N N . LEU A 1 94 ? -11.097 6.836 8.113 1.00 96.62 94 LEU A N 1
ATOM 709 C CA . LEU A 1 94 ? -10.968 8.243 8.500 1.00 96.62 94 LEU A CA 1
ATOM 710 C C . LEU A 1 94 ? -10.932 9.152 7.281 1.00 96.62 94 LEU A C 1
ATOM 712 O O . LEU A 1 94 ? -11.557 10.208 7.284 1.00 96.62 94 LEU A O 1
ATOM 716 N N . ALA A 1 95 ? -10.189 8.741 6.256 1.00 97.38 95 ALA A N 1
ATOM 717 C CA . ALA A 1 95 ? -10.102 9.444 4.988 1.00 97.38 95 ALA A CA 1
ATOM 718 C C . ALA A 1 95 ? -9.565 8.522 3.891 1.00 97.38 95 ALA A C 1
ATOM 720 O O . ALA A 1 95 ? -8.822 7.576 4.156 1.00 97.38 95 ALA A O 1
ATOM 721 N N . CYS A 1 96 ? -9.923 8.835 2.650 1.00 98.06 96 CYS A N 1
ATOM 722 C CA . CYS A 1 96 ? -9.276 8.326 1.448 1.00 98.06 96 CYS A CA 1
ATOM 723 C C . CYS A 1 96 ? -8.931 9.524 0.566 1.00 98.06 96 CYS A C 1
ATOM 725 O O . CYS A 1 96 ? -9.745 10.439 0.445 1.00 98.06 96 CYS A O 1
ATOM 727 N N . ALA A 1 97 ? -7.744 9.521 -0.025 1.00 98.12 97 ALA A N 1
ATOM 728 C CA . ALA A 1 97 ? -7.232 10.644 -0.800 1.00 98.12 97 ALA A CA 1
ATOM 729 C C . ALA A 1 97 ? -6.396 10.133 -1.978 1.00 98.12 97 ALA A C 1
ATOM 731 O O . ALA A 1 97 ? -5.791 9.058 -1.893 1.00 98.12 97 ALA A O 1
ATOM 732 N N . ARG A 1 98 ? -6.363 10.875 -3.089 1.00 98.44 98 ARG A N 1
ATOM 733 C CA . ARG A 1 98 ? -5.388 10.599 -4.155 1.00 98.44 98 ARG A CA 1
ATOM 734 C C . ARG A 1 98 ? -3.990 10.968 -3.680 1.00 98.44 98 ARG A C 1
ATOM 736 O O . ARG A 1 98 ? -3.815 11.796 -2.792 1.00 98.44 98 ARG A O 1
ATOM 743 N N . LEU A 1 99 ? -2.984 10.364 -4.297 1.00 97.38 99 LEU A N 1
ATOM 744 C CA . LEU A 1 99 ? -1.595 10.724 -4.054 1.00 97.38 99 LEU A CA 1
ATOM 745 C C . LEU A 1 99 ? -1.382 12.239 -4.239 1.00 97.38 99 LEU A C 1
ATOM 747 O O . LEU A 1 99 ? -1.732 12.792 -5.281 1.00 97.38 99 LEU A O 1
ATOM 751 N N . GLY A 1 100 ? -0.817 12.893 -3.220 1.00 95.25 100 GLY A N 1
ATOM 752 C CA . GLY A 1 100 ? -0.592 14.343 -3.170 1.00 95.25 100 GLY A CA 1
ATOM 753 C C . GLY A 1 100 ? -1.736 15.162 -2.554 1.00 95.25 100 GLY A C 1
ATOM 754 O O . GLY A 1 100 ? -1.548 16.345 -2.277 1.00 95.25 100 GLY A O 1
ATOM 755 N N . GLU A 1 101 ? -2.901 14.562 -2.299 1.00 96.00 101 GLU A N 1
ATOM 756 C CA . GLU A 1 101 ? -3.979 15.204 -1.542 1.00 96.00 101 GLU A CA 1
ATOM 757 C C . GLU A 1 101 ? -3.748 15.042 -0.024 1.00 96.00 101 GLU A C 1
ATOM 759 O O . GLU A 1 101 ? -3.269 13.998 0.429 1.00 96.00 101 GLU A O 1
ATOM 764 N N . PRO A 1 102 ? -4.080 16.058 0.791 1.00 94.00 102 PRO A N 1
ATOM 765 C CA . PRO A 1 102 ? -3.837 16.015 2.227 1.00 94.00 102 PRO A CA 1
ATOM 766 C C . PRO A 1 102 ? -4.754 15.012 2.933 1.00 94.00 102 PRO A C 1
ATOM 768 O O . PRO A 1 102 ? -5.933 14.870 2.609 1.00 94.00 102 PRO A O 1
ATOM 771 N N . LEU A 1 103 ? -4.224 14.384 3.981 1.00 94.69 103 LEU A N 1
ATOM 772 C CA . LEU A 1 103 ? -4.964 13.509 4.885 1.00 94.69 103 LEU A CA 1
ATOM 773 C C . LEU A 1 103 ? -5.020 14.115 6.298 1.00 94.69 103 LEU A C 1
ATOM 775 O O . LEU A 1 103 ? -4.110 14.843 6.701 1.00 94.69 103 LEU A O 1
ATOM 779 N N . PRO A 1 104 ? -6.075 13.826 7.077 1.00 94.19 104 PRO A N 1
ATOM 780 C CA . PRO A 1 104 ? -6.199 14.333 8.435 1.00 94.19 104 PRO A CA 1
ATOM 781 C C . PRO A 1 104 ? -5.221 13.638 9.393 1.00 94.19 104 PRO A C 1
ATOM 783 O O . PRO A 1 104 ? -4.775 12.513 9.162 1.00 94.19 104 PRO A O 1
ATOM 786 N N . ALA A 1 105 ? -4.952 14.286 10.528 1.00 91.62 105 ALA A N 1
ATOM 787 C CA . ALA A 1 105 ? -4.272 13.643 11.647 1.00 91.62 105 ALA A CA 1
ATOM 788 C C . ALA A 1 105 ? -5.092 12.452 12.166 1.00 91.62 105 ALA A C 1
ATOM 790 O O . ALA A 1 105 ? -6.325 12.489 12.199 1.00 91.62 105 ALA A O 1
ATOM 791 N N . CYS A 1 106 ? -4.411 11.400 12.618 1.00 87.00 106 CYS A N 1
ATOM 792 C CA . CYS A 1 106 ? -5.095 10.209 13.092 1.00 87.00 106 CYS A CA 1
ATOM 793 C C . CYS A 1 106 ? -5.680 10.424 14.496 1.00 87.00 106 CYS A C 1
ATOM 795 O O . CYS A 1 106 ? -6.765 9.932 14.766 1.00 87.00 106 CYS A O 1
ATOM 797 N N . GLY A 1 107 ? -5.033 11.160 15.404 1.00 87.12 107 GLY A N 1
ATOM 798 C CA . GLY A 1 107 ? -5.529 11.310 16.785 1.00 87.12 107 GLY A CA 1
ATOM 799 C C . GLY A 1 107 ? -5.537 9.999 17.595 1.00 87.12 107 GLY A C 1
ATOM 800 O O . GLY A 1 107 ? -6.244 9.893 18.593 1.00 87.12 107 GLY A O 1
ATOM 801 N N . GLY A 1 108 ? -4.780 8.992 17.149 1.00 89.94 108 GLY A N 1
ATOM 802 C CA . GLY A 1 108 ? -4.652 7.666 17.756 1.00 89.94 108 GLY A CA 1
ATOM 803 C C . GLY A 1 108 ? -4.241 6.615 16.718 1.00 89.94 108 GLY A C 1
ATOM 804 O O . GLY A 1 108 ? -4.182 6.943 15.532 1.00 89.94 108 GLY A O 1
ATOM 805 N N . PRO A 1 109 ? -3.994 5.354 17.122 1.00 92.38 109 PRO A N 1
ATOM 806 C CA . PRO A 1 109 ? -3.485 4.337 16.213 1.00 92.38 109 PRO A CA 1
ATOM 807 C C . PRO A 1 109 ? -4.347 4.150 14.959 1.00 92.38 109 PRO A C 1
ATOM 809 O O . PRO A 1 109 ? -5.573 4.020 15.039 1.00 92.38 109 PRO A O 1
ATOM 812 N N . ALA A 1 110 ? -3.698 4.140 13.800 1.00 95.69 110 ALA A N 1
ATOM 813 C CA . ALA A 1 110 ? -4.338 3.996 12.500 1.00 95.69 110 ALA A CA 1
ATOM 814 C C . ALA A 1 110 ? -3.406 3.278 11.520 1.00 95.69 110 ALA A C 1
ATOM 816 O O . ALA A 1 110 ? -2.186 3.337 11.646 1.00 95.69 110 ALA A O 1
ATOM 817 N N . LEU A 1 111 ? -3.989 2.615 10.532 1.00 97.00 111 LEU A N 1
ATOM 818 C CA . LEU A 1 111 ? -3.288 2.036 9.402 1.00 97.00 111 LEU A CA 1
ATOM 819 C C . LEU A 1 111 ? -3.379 3.011 8.227 1.00 97.00 111 LEU A C 1
ATOM 821 O O . LEU A 1 111 ? -4.475 3.336 7.769 1.00 97.00 111 LEU A O 1
ATOM 825 N N . LEU A 1 112 ? -2.231 3.478 7.748 1.00 97.69 112 LEU A N 1
ATOM 826 C CA . LEU A 1 112 ? -2.129 4.147 6.459 1.00 97.69 112 LEU A CA 1
ATOM 827 C C . LEU A 1 112 ? -1.879 3.083 5.396 1.00 97.69 112 LEU A C 1
ATOM 829 O O . LEU A 1 112 ? -0.903 2.345 5.486 1.00 97.69 112 LEU A O 1
ATOM 833 N N . ILE A 1 113 ? -2.752 2.994 4.402 1.00 98.31 113 ILE A N 1
ATOM 834 C CA . ILE A 1 113 ? -2.685 1.982 3.350 1.00 98.31 113 ILE A CA 1
ATOM 835 C C . ILE A 1 113 ? -2.458 2.681 2.018 1.00 98.31 113 ILE A C 1
ATOM 837 O O . ILE A 1 113 ? -3.177 3.623 1.692 1.00 98.31 113 ILE A O 1
ATOM 841 N N . ARG A 1 114 ? -1.469 2.221 1.256 1.00 98.44 114 ARG A N 1
ATOM 842 C CA . ARG A 1 114 ? -1.050 2.800 -0.019 1.00 98.44 114 ARG A CA 1
ATOM 843 C C . ARG A 1 114 ? -1.411 1.848 -1.153 1.00 98.44 114 ARG A C 1
ATOM 845 O O . ARG A 1 114 ? -0.953 0.703 -1.179 1.00 98.44 114 ARG A O 1
ATOM 852 N N . TYR A 1 115 ? -2.209 2.339 -2.094 1.00 98.75 115 TYR A N 1
ATOM 853 C CA . TYR A 1 115 ? -2.655 1.594 -3.266 1.00 98.75 115 TYR A CA 1
ATOM 854 C C . TYR A 1 115 ? -2.152 2.222 -4.559 1.00 98.75 115 TYR A C 1
ATOM 856 O O . TYR A 1 115 ? -2.073 3.445 -4.685 1.00 98.75 115 TYR A O 1
ATOM 864 N N . LEU A 1 116 ? -1.899 1.367 -5.544 1.00 98.50 116 LEU A N 1
ATOM 865 C CA . LEU A 1 116 ? -1.606 1.738 -6.922 1.00 98.50 116 LEU A CA 1
ATOM 866 C C . LEU A 1 116 ? -2.785 1.340 -7.811 1.00 98.50 116 LEU A C 1
ATOM 868 O O . LEU A 1 116 ? -3.358 0.262 -7.606 1.00 98.50 116 LEU A O 1
ATOM 872 N N . PRO A 1 117 ? -3.139 2.142 -8.829 1.00 98.62 117 PRO A N 1
ATOM 873 C CA . PRO A 1 117 ? -3.972 1.629 -9.901 1.00 98.62 117 PRO A CA 1
ATOM 874 C C . PRO A 1 117 ? -3.178 0.566 -10.659 1.00 98.62 117 PRO A C 1
ATOM 876 O O . PRO A 1 117 ? -2.014 0.774 -10.992 1.00 98.62 117 PRO A O 1
ATOM 879 N N . ALA A 1 118 ? -3.807 -0.549 -11.016 1.00 98.31 118 ALA A N 1
ATOM 880 C CA . ALA A 1 118 ? -3.122 -1.619 -11.745 1.00 98.31 118 ALA A CA 1
ATOM 881 C C . ALA A 1 118 ? -2.794 -1.255 -13.213 1.00 98.31 118 ALA A C 1
ATOM 883 O O . ALA A 1 118 ? -2.221 -2.053 -13.951 1.00 98.31 118 ALA A O 1
ATOM 884 N N . ALA A 1 119 ? -3.175 -0.050 -13.650 1.00 98.38 119 ALA A N 1
ATOM 885 C CA . ALA A 1 119 ? -2.727 0.573 -14.895 1.00 98.38 119 ALA A CA 1
ATOM 886 C C . ALA A 1 119 ? -1.377 1.302 -14.761 1.00 98.38 119 ALA A C 1
ATOM 888 O O . ALA A 1 119 ? -0.798 1.672 -15.780 1.00 98.38 119 ALA A O 1
ATOM 889 N N . SER A 1 120 ? -0.876 1.482 -13.537 1.00 98.44 120 SER A N 1
ATOM 890 C CA . SER A 1 120 ? 0.471 1.971 -13.259 1.00 98.44 120 SER A CA 1
ATOM 891 C C . SER A 1 120 ? 1.400 0.817 -12.903 1.00 98.44 120 SER A C 1
ATOM 893 O O . SER A 1 120 ? 0.996 -0.173 -12.287 1.00 98.44 120 SER A O 1
ATOM 895 N N . ARG A 1 121 ? 2.666 0.950 -13.296 1.00 98.31 121 ARG A N 1
ATOM 896 C CA . ARG A 1 121 ? 3.720 -0.024 -13.033 1.00 98.31 121 ARG A CA 1
ATOM 897 C C . ARG A 1 121 ? 4.568 0.415 -11.850 1.00 98.31 121 ARG A C 1
ATOM 899 O O . ARG A 1 121 ? 5.128 1.504 -11.874 1.00 98.31 121 ARG A O 1
ATOM 906 N N . PHE A 1 122 ? 4.725 -0.454 -10.859 1.00 98.31 122 PHE A N 1
ATOM 907 C CA . PHE A 1 122 ? 5.751 -0.314 -9.831 1.00 98.31 122 PHE A CA 1
ATOM 908 C C . PHE A 1 122 ? 7.127 -0.660 -10.418 1.00 98.31 122 PHE A C 1
ATOM 910 O O . PHE A 1 122 ? 7.351 -1.768 -10.921 1.00 98.31 122 PHE A O 1
ATOM 917 N N . VAL A 1 123 ? 8.052 0.294 -10.373 1.00 97.81 123 VAL A N 1
ATOM 918 C CA . VAL A 1 123 ? 9.406 0.171 -10.915 1.00 97.81 123 VAL A CA 1
ATOM 919 C C . VAL A 1 123 ? 10.338 -0.303 -9.807 1.00 97.81 123 VAL A C 1
ATOM 921 O O . VAL A 1 123 ? 10.681 0.456 -8.915 1.00 97.81 123 VAL A O 1
ATOM 924 N N . ARG A 1 124 ? 10.772 -1.566 -9.872 1.00 95.62 124 ARG A N 1
ATOM 925 C CA . ARG A 1 124 ? 11.645 -2.183 -8.852 1.00 95.62 124 ARG A CA 1
ATOM 926 C C . ARG A 1 124 ? 13.127 -1.809 -8.961 1.00 95.62 124 ARG A C 1
ATOM 928 O O . ARG A 1 124 ? 13.907 -2.252 -8.123 1.00 95.62 124 ARG A O 1
ATOM 935 N N . ASP A 1 125 ? 13.532 -1.080 -10.000 1.00 95.62 125 ASP A N 1
ATOM 936 C CA . ASP A 1 125 ? 14.932 -0.704 -10.218 1.00 95.62 125 ASP A CA 1
ATOM 937 C C . ASP A 1 125 ? 15.428 0.202 -9.076 1.00 95.62 125 ASP A C 1
ATOM 939 O O . ASP A 1 125 ? 14.946 1.330 -8.967 1.00 95.62 125 ASP A O 1
ATOM 943 N N . PRO A 1 126 ? 16.405 -0.225 -8.249 1.00 93.94 126 PRO A N 1
ATOM 944 C CA . PRO A 1 126 ? 16.938 0.603 -7.168 1.00 93.94 126 PRO A CA 1
ATOM 945 C C . PRO A 1 126 ? 17.527 1.943 -7.639 1.00 93.94 126 PRO A C 1
ATOM 947 O O . PRO A 1 126 ? 17.661 2.857 -6.830 1.00 93.94 126 PRO A O 1
ATOM 950 N N . GLY A 1 127 ? 17.879 2.069 -8.925 1.00 95.81 127 GLY A N 1
ATOM 951 C CA . GLY A 1 127 ? 18.338 3.317 -9.535 1.00 95.81 127 GLY A CA 1
ATOM 952 C C . GLY A 1 127 ? 17.227 4.331 -9.835 1.00 95.81 127 GLY A C 1
ATOM 953 O O . GLY A 1 127 ? 17.531 5.462 -10.215 1.00 95.81 127 GLY A O 1
ATOM 954 N N . HIS A 1 128 ? 15.950 3.970 -9.670 1.00 97.25 128 HIS A N 1
ATOM 955 C CA . HIS A 1 128 ? 14.836 4.895 -9.863 1.00 97.25 128 HIS A CA 1
ATOM 956 C C . HIS A 1 128 ? 14.921 6.062 -8.851 1.00 97.25 128 HIS A C 1
ATOM 958 O O . HIS A 1 128 ? 15.109 5.809 -7.658 1.00 97.25 128 HIS A O 1
ATOM 964 N N . PRO A 1 129 ? 14.714 7.335 -9.256 1.00 96.94 129 PRO A N 1
ATOM 965 C CA . PRO A 1 129 ? 14.880 8.497 -8.372 1.00 96.94 129 PRO A CA 1
ATOM 966 C C . PRO A 1 129 ? 14.107 8.411 -7.051 1.00 96.94 129 PRO A C 1
ATOM 968 O O . PRO A 1 129 ? 14.641 8.745 -5.997 1.00 96.94 129 PRO A O 1
ATOM 971 N N . ALA A 1 130 ? 12.878 7.889 -7.088 1.00 96.56 130 ALA A N 1
ATOM 972 C CA . ALA A 1 130 ? 12.080 7.683 -5.881 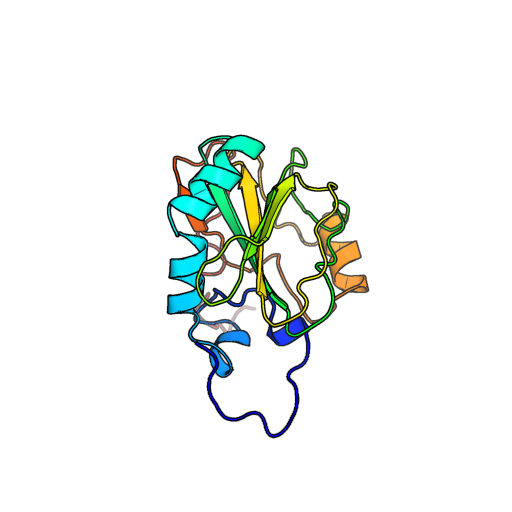1.00 96.56 130 ALA A CA 1
ATOM 973 C C . ALA A 1 130 ? 12.719 6.696 -4.890 1.00 96.56 130 ALA A C 1
ATOM 975 O O . ALA A 1 130 ? 12.624 6.900 -3.686 1.00 96.56 130 ALA A O 1
ATOM 976 N N . HIS A 1 131 ? 13.406 5.653 -5.367 1.00 95.94 131 HIS A N 1
ATOM 977 C CA . HIS A 1 131 ? 14.116 4.718 -4.493 1.00 95.94 131 HIS A CA 1
ATOM 978 C C . HIS A 1 131 ? 15.372 5.340 -3.879 1.00 95.94 131 HIS A C 1
ATOM 980 O O . HIS A 1 131 ? 15.671 5.078 -2.716 1.00 95.94 131 HIS A O 1
ATOM 986 N N . ILE A 1 132 ? 16.064 6.209 -4.619 1.00 95.06 132 ILE A N 1
ATOM 987 C CA . ILE A 1 132 ? 17.196 6.983 -4.097 1.00 95.06 132 ILE A CA 1
ATOM 988 C C . ILE A 1 132 ? 16.717 7.914 -2.974 1.00 95.06 132 ILE A C 1
ATOM 990 O O . ILE A 1 132 ? 17.252 7.864 -1.870 1.00 95.06 132 ILE A O 1
ATOM 994 N N . ALA A 1 133 ? 15.650 8.681 -3.216 1.00 94.69 133 ALA A N 1
ATOM 995 C CA . ALA A 1 133 ? 15.057 9.565 -2.212 1.00 94.69 133 ALA A CA 1
ATOM 996 C C . ALA A 1 133 ? 14.534 8.792 -0.984 1.00 94.69 133 ALA A C 1
ATOM 998 O O . ALA A 1 133 ? 14.735 9.210 0.155 1.00 94.69 133 ALA A O 1
ATOM 999 N N . GLN A 1 134 ? 13.921 7.620 -1.192 1.00 92.56 134 GLN A N 1
ATOM 1000 C CA . GLN A 1 134 ? 13.520 6.728 -0.100 1.00 92.56 134 GLN A CA 1
ATOM 1001 C C . GLN A 1 134 ? 14.713 6.235 0.719 1.00 92.56 134 GLN A C 1
ATOM 1003 O O . GLN A 1 134 ? 14.612 6.180 1.937 1.00 92.56 134 GLN A O 1
ATOM 1008 N N . MET A 1 135 ? 15.830 5.876 0.083 1.00 92.12 135 MET A N 1
ATOM 1009 C CA . MET A 1 135 ? 17.031 5.420 0.787 1.00 92.12 135 MET A CA 1
ATOM 1010 C C . MET A 1 135 ? 17.627 6.526 1.669 1.00 92.12 135 MET A C 1
ATOM 1012 O O . MET A 1 135 ? 18.129 6.241 2.754 1.00 92.12 135 MET A O 1
ATOM 1016 N N . GLU A 1 136 ? 17.550 7.784 1.230 1.00 91.25 136 GLU A N 1
ATOM 1017 C CA . GLU A 1 136 ? 17.984 8.940 2.021 1.00 91.25 136 GLU A CA 1
ATOM 1018 C C . GLU A 1 136 ? 17.065 9.200 3.226 1.00 91.25 136 GLU A C 1
ATOM 1020 O O . GLU A 1 136 ? 17.555 9.495 4.317 1.00 91.25 136 GLU A O 1
ATOM 1025 N N . ALA A 1 137 ? 15.746 9.061 3.052 1.00 89.06 137 ALA A N 1
ATOM 1026 C CA . ALA A 1 137 ? 14.760 9.315 4.104 1.00 89.06 137 ALA A CA 1
ATOM 1027 C C . ALA A 1 137 ? 14.593 8.142 5.093 1.00 89.06 137 ALA A C 1
ATOM 1029 O O . ALA A 1 137 ? 14.438 8.349 6.296 1.00 89.06 137 ALA A O 1
ATOM 1030 N N . GLU A 1 138 ? 14.617 6.905 4.593 1.00 89.69 138 GLU A N 1
ATOM 1031 C CA . GLU A 1 138 ? 14.277 5.673 5.312 1.00 89.69 138 GLU A CA 1
ATOM 1032 C C . GLU A 1 138 ? 15.270 4.536 4.973 1.00 89.69 138 GLU A C 1
ATOM 1034 O O . GLU A 1 138 ? 14.891 3.516 4.388 1.00 89.69 138 GLU A O 1
ATOM 1039 N N . PRO A 1 139 ? 16.550 4.638 5.378 1.00 89.56 139 PRO A N 1
ATOM 1040 C CA . PRO A 1 139 ? 17.616 3.728 4.934 1.00 89.56 139 PRO A CA 1
ATOM 1041 C C . PRO A 1 139 ? 17.427 2.258 5.346 1.00 89.56 139 PRO A C 1
ATOM 1043 O O . PRO A 1 139 ? 18.100 1.367 4.832 1.00 89.56 139 PRO A O 1
ATOM 1046 N N . LEU A 1 140 ? 16.528 1.980 6.294 1.00 90.19 140 LEU A N 1
ATOM 1047 C CA . LEU A 1 140 ? 16.215 0.626 6.762 1.00 90.19 140 LEU A CA 1
ATOM 1048 C C . LEU A 1 140 ? 14.993 0.009 6.061 1.00 90.19 140 LEU A C 1
ATOM 1050 O O . LEU A 1 140 ? 14.591 -1.106 6.400 1.00 90.19 140 LEU A O 1
ATOM 1054 N N . VAL A 1 141 ? 14.389 0.713 5.101 1.00 89.88 141 VAL A N 1
ATOM 1055 C CA . VAL A 1 141 ? 13.149 0.308 4.434 1.00 89.88 141 VAL A CA 1
ATOM 1056 C C . VAL A 1 141 ? 13.410 0.026 2.952 1.00 89.88 141 VAL A C 1
ATOM 1058 O O . VAL A 1 141 ? 13.267 0.887 2.092 1.00 89.88 141 VAL A O 1
ATOM 1061 N N . ASP A 1 142 ? 13.730 -1.228 2.623 1.00 90.69 142 ASP A N 1
ATOM 1062 C CA . ASP A 1 142 ? 13.811 -1.676 1.223 1.00 90.69 142 ASP A CA 1
ATOM 1063 C C . ASP A 1 142 ? 12.402 -1.983 0.690 1.00 90.69 142 ASP A C 1
ATOM 1065 O O . ASP A 1 142 ? 11.774 -2.950 1.129 1.00 90.69 142 ASP A O 1
ATOM 1069 N N . ARG A 1 143 ? 11.881 -1.159 -0.232 1.00 91.81 143 ARG A N 1
ATOM 1070 C CA . ARG A 1 143 ? 10.607 -1.405 -0.941 1.00 91.81 143 ARG A CA 1
ATOM 1071 C C . ARG A 1 143 ? 10.788 -2.125 -2.279 1.00 91.81 143 ARG A C 1
ATOM 1073 O O . ARG A 1 143 ? 9.831 -2.726 -2.761 1.00 91.81 143 ARG A O 1
ATOM 1080 N N . THR A 1 144 ? 11.998 -2.147 -2.845 1.00 93.88 144 THR A N 1
ATOM 1081 C CA . THR A 1 144 ? 12.288 -2.761 -4.159 1.00 93.88 144 THR A CA 1
ATOM 1082 C C . THR A 1 144 ? 12.018 -4.265 -4.161 1.00 93.88 144 THR A C 1
ATOM 1084 O O . THR A 1 144 ? 11.616 -4.832 -5.178 1.00 93.88 144 THR A O 1
ATOM 1087 N N . ARG A 1 145 ? 12.180 -4.912 -2.999 1.00 90.44 145 ARG A N 1
ATOM 1088 C CA . ARG A 1 145 ? 11.996 -6.357 -2.798 1.00 90.44 145 ARG A CA 1
ATOM 1089 C C . ARG A 1 145 ? 10.703 -6.741 -2.082 1.00 90.44 145 ARG A C 1
ATOM 1091 O O . ARG A 1 145 ? 10.514 -7.917 -1.779 1.00 90.44 145 ARG A O 1
ATOM 1098 N N . ARG A 1 146 ? 9.819 -5.783 -1.783 1.00 90.50 146 ARG A N 1
ATOM 1099 C CA . ARG A 1 146 ? 8.568 -6.085 -1.071 1.00 90.50 146 ARG A CA 1
ATOM 1100 C C . ARG A 1 146 ? 7.554 -6.763 -1.990 1.00 90.50 146 ARG A C 1
ATOM 1102 O O . ARG A 1 146 ? 7.578 -6.511 -3.202 1.00 90.50 146 ARG A O 1
ATOM 1109 N N . PRO A 1 147 ? 6.678 -7.615 -1.433 1.00 93.81 147 PRO A N 1
ATOM 1110 C CA . PRO A 1 147 ? 5.592 -8.174 -2.212 1.00 93.81 147 PRO A CA 1
ATOM 1111 C C . PRO A 1 147 ? 4.657 -7.064 -2.698 1.00 93.81 147 PRO A C 1
ATOM 1113 O O . PRO A 1 147 ? 4.619 -5.971 -2.136 1.00 93.81 147 PRO A O 1
ATOM 1116 N N . LEU A 1 148 ? 3.934 -7.352 -3.773 1.00 95.94 148 LEU A N 1
ATOM 1117 C CA . LEU A 1 148 ? 2.778 -6.579 -4.214 1.00 95.94 148 LEU A CA 1
ATOM 1118 C C . LEU A 1 148 ? 1.575 -7.506 -4.173 1.00 95.94 148 LEU A C 1
ATOM 1120 O O . LEU A 1 148 ? 1.692 -8.678 -4.531 1.00 95.94 148 LEU A O 1
ATOM 1124 N N . TRP A 1 149 ? 0.411 -6.981 -3.812 1.00 97.31 149 TRP A N 1
ATOM 1125 C CA . TRP A 1 149 ? -0.817 -7.765 -3.784 1.00 97.31 149 TRP A CA 1
ATOM 1126 C C . TRP A 1 149 ? -1.806 -7.154 -4.768 1.00 97.31 149 TRP A C 1
ATOM 1128 O O . TRP A 1 149 ? -2.181 -5.992 -4.635 1.00 9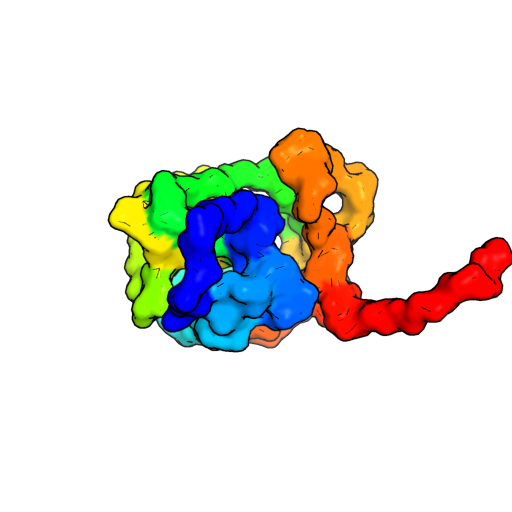7.31 149 TRP A O 1
ATOM 1138 N N . LEU A 1 150 ? -2.241 -7.923 -5.766 1.00 97.75 150 LEU A N 1
ATOM 1139 C CA . LEU A 1 150 ? -3.384 -7.546 -6.595 1.00 97.75 150 LEU A CA 1
ATOM 1140 C C . LEU A 1 150 ? -4.657 -7.819 -5.788 1.00 97.75 150 LEU A C 1
ATOM 1142 O O . LEU A 1 150 ? -5.073 -8.968 -5.647 1.00 97.75 150 LEU A O 1
ATOM 1146 N N . VAL A 1 151 ? -5.251 -6.766 -5.232 1.00 98.00 151 VAL A N 1
ATOM 1147 C CA . VAL A 1 151 ? -6.347 -6.883 -4.254 1.00 98.00 151 VAL A CA 1
ATOM 1148 C C . VAL A 1 151 ? -7.726 -6.775 -4.894 1.00 98.00 151 VAL A C 1
ATOM 1150 O O . VAL A 1 151 ? -8.724 -7.185 -4.305 1.00 98.00 151 VAL A O 1
ATOM 1153 N N . ARG A 1 152 ? -7.802 -6.232 -6.116 1.00 98.31 152 ARG A N 1
ATOM 1154 C CA . ARG A 1 152 ? -9.038 -6.151 -6.896 1.00 98.31 152 ARG A CA 1
ATOM 1155 C C . ARG A 1 152 ? -8.749 -6.052 -8.389 1.00 98.31 152 ARG A C 1
ATOM 1157 O O . ARG A 1 152 ? -7.840 -5.338 -8.802 1.00 98.31 152 ARG A O 1
ATOM 1164 N N . GLY A 1 153 ? -9.588 -6.701 -9.193 1.00 97.88 153 GLY A N 1
ATOM 1165 C CA . GLY A 1 153 ? -9.564 -6.552 -10.644 1.00 97.88 153 GLY A CA 1
ATOM 1166 C C . GLY A 1 153 ? -8.400 -7.294 -11.295 1.00 97.88 153 GLY A C 1
ATOM 1167 O O . GLY A 1 153 ? -8.138 -8.449 -10.962 1.00 97.88 153 GLY A O 1
ATOM 1168 N N . ARG A 1 154 ? -7.736 -6.656 -12.262 1.00 98.06 154 ARG A N 1
ATOM 1169 C CA . ARG A 1 154 ? -6.630 -7.248 -13.031 1.00 98.06 154 ARG A CA 1
ATOM 1170 C C . ARG A 1 154 ? -5.474 -6.280 -13.238 1.00 98.06 154 ARG A C 1
ATOM 1172 O O . ARG A 1 154 ? -5.691 -5.093 -13.462 1.00 98.06 154 ARG A O 1
ATOM 1179 N N . ASP A 1 155 ? -4.261 -6.815 -13.274 1.00 98.50 155 ASP A N 1
ATOM 1180 C CA . ASP A 1 155 ? -3.090 -6.051 -13.690 1.00 98.50 155 ASP A CA 1
ATOM 1181 C C . ASP A 1 155 ? -3.151 -5.666 -15.174 1.00 98.50 155 ASP A C 1
ATOM 1183 O O . ASP A 1 155 ? -3.564 -6.459 -16.026 1.00 98.50 155 ASP A O 1
ATOM 1187 N N . ARG A 1 156 ? -2.759 -4.426 -15.475 1.00 97.94 156 ARG A N 1
ATOM 1188 C CA . ARG A 1 156 ? -2.729 -3.857 -16.831 1.00 97.94 156 ARG A CA 1
ATOM 1189 C C . ARG A 1 156 ? -1.367 -3.283 -17.206 1.00 97.94 156 ARG A C 1
ATOM 1191 O O . ARG A 1 156 ? -1.215 -2.829 -18.338 1.00 97.94 156 ARG A O 1
ATOM 1198 N N . ALA A 1 157 ? -0.404 -3.302 -16.287 1.00 98.00 157 ALA A N 1
ATOM 1199 C CA . ALA A 1 157 ? 0.905 -2.686 -16.470 1.00 98.00 157 ALA A CA 1
ATOM 1200 C C . ALA A 1 157 ? 2.077 -3.674 -16.320 1.00 98.00 157 ALA A C 1
ATOM 1202 O O . ALA A 1 157 ? 3.231 -3.248 -16.273 1.00 98.00 157 ALA A O 1
ATOM 1203 N N . ALA A 1 158 ? 1.789 -4.983 -16.289 1.00 97.19 158 ALA A N 1
ATOM 1204 C CA . ALA A 1 158 ? 2.770 -6.058 -16.140 1.00 97.19 158 ALA A CA 1
ATOM 1205 C C . ALA A 1 158 ? 3.619 -5.894 -14.867 1.00 97.19 158 ALA A C 1
ATOM 1207 O O . ALA A 1 158 ? 4.853 -5.918 -14.900 1.00 97.19 158 ALA A O 1
ATOM 1208 N N . ASN A 1 159 ? 2.936 -5.691 -13.741 1.00 98.12 159 ASN A N 1
ATOM 1209 C CA . ASN A 1 159 ? 3.550 -5.598 -12.425 1.00 98.12 159 ASN A CA 1
ATOM 1210 C C . ASN A 1 159 ? 4.138 -6.951 -11.990 1.00 98.12 159 ASN A C 1
ATOM 1212 O O . ASN A 1 159 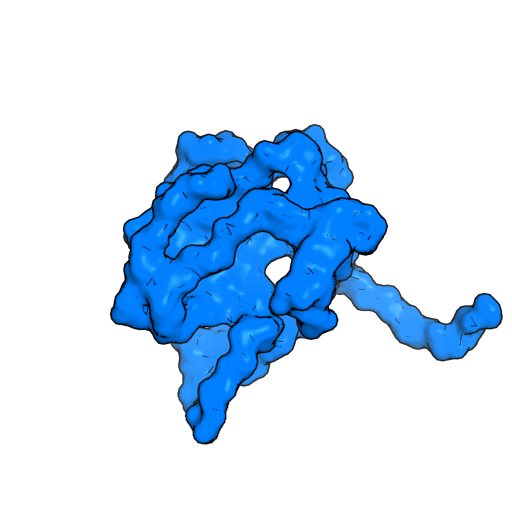? 3.577 -8.018 -12.243 1.00 98.12 159 ASN A O 1
ATOM 1216 N N . ASP A 1 160 ? 5.270 -6.906 -11.288 1.00 96.25 160 ASP A N 1
ATOM 1217 C CA . ASP A 1 160 ? 5.890 -8.094 -10.703 1.00 96.25 160 ASP A CA 1
ATOM 1218 C C . ASP A 1 160 ? 5.298 -8.387 -9.315 1.00 96.25 160 ASP A C 1
ATOM 1220 O O . ASP A 1 160 ? 5.700 -7.786 -8.312 1.00 96.25 160 ASP A O 1
ATOM 1224 N N . PHE A 1 161 ? 4.355 -9.331 -9.275 1.00 95.38 161 PHE A N 1
ATOM 1225 C CA . PHE A 1 161 ? 3.706 -9.840 -8.058 1.00 95.38 161 PHE A CA 1
ATOM 1226 C C . PHE A 1 161 ? 4.419 -11.047 -7.427 1.00 95.38 161 PHE A C 1
ATOM 1228 O O . PHE A 1 161 ? 3.906 -11.611 -6.466 1.00 95.38 161 PHE A O 1
ATOM 1235 N N . VAL A 1 162 ? 5.560 -11.489 -7.965 1.00 93.06 162 VAL A N 1
ATOM 1236 C CA . VAL A 1 162 ? 6.272 -12.684 -7.476 1.00 93.06 162 VAL A CA 1
ATOM 1237 C C . VAL A 1 162 ? 7.380 -12.296 -6.501 1.00 93.06 162 VAL A C 1
ATOM 1239 O O . VAL A 1 162 ? 7.539 -12.931 -5.451 1.00 93.06 162 VAL A O 1
ATOM 1242 N N . THR A 1 163 ? 8.140 -11.246 -6.827 1.00 91.25 163 THR A N 1
ATOM 1243 C CA . THR A 1 163 ? 9.195 -10.727 -5.947 1.00 91.25 163 THR A CA 1
ATOM 1244 C C . THR A 1 163 ? 8.626 -10.387 -4.570 1.00 91.25 163 THR A C 1
ATOM 1246 O O . THR A 1 163 ? 7.600 -9.721 -4.459 1.00 91.25 163 THR A O 1
ATOM 1249 N N . GLY A 1 164 ? 9.300 -10.848 -3.516 1.00 87.25 164 GLY A N 1
ATOM 1250 C CA . GLY A 1 164 ? 8.878 -10.684 -2.122 1.00 87.25 164 GLY A CA 1
ATOM 1251 C C . GLY A 1 164 ? 8.129 -11.888 -1.543 1.00 87.25 164 GLY A C 1
ATOM 1252 O O . GLY A 1 164 ? 8.195 -12.091 -0.336 1.00 87.25 164 GLY A O 1
ATOM 1253 N N . PHE A 1 165 ? 7.501 -12.733 -2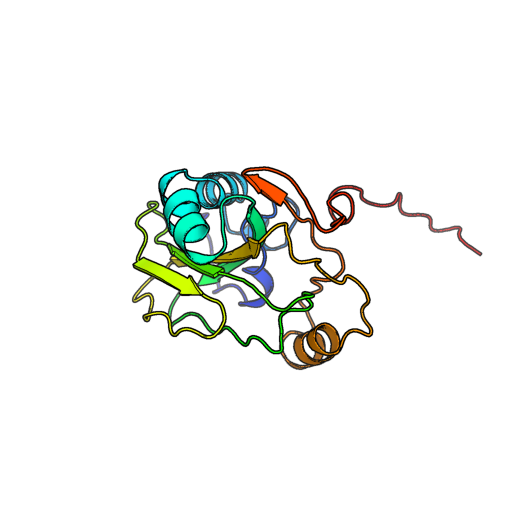.372 1.00 85.75 165 PHE A N 1
ATOM 1254 C CA . PHE A 1 165 ? 6.920 -14.013 -1.925 1.00 85.75 165 PHE A CA 1
ATOM 1255 C C . PHE A 1 165 ? 7.869 -15.195 -2.117 1.00 85.75 165 PHE A C 1
ATOM 1257 O O . PHE A 1 165 ? 7.902 -16.115 -1.302 1.00 85.75 165 PHE A O 1
ATOM 1264 N N . ALA A 1 166 ? 8.650 -15.179 -3.197 1.00 68.44 166 ALA A N 1
ATOM 1265 C CA . ALA A 1 166 ? 9.670 -16.186 -3.442 1.00 68.44 166 ALA A CA 1
ATOM 1266 C C . ALA A 1 166 ? 10.973 -15.767 -2.751 1.00 68.44 166 ALA A C 1
ATOM 1268 O O . ALA A 1 166 ? 11.705 -14.908 -3.244 1.00 68.44 166 ALA A O 1
ATOM 1269 N N . LEU A 1 167 ? 11.283 -16.379 -1.606 1.00 64.06 167 LEU A N 1
ATOM 1270 C CA . LEU A 1 167 ? 12.636 -16.310 -1.063 1.00 64.06 167 LEU A CA 1
ATOM 1271 C C . LEU A 1 167 ? 13.548 -17.104 -2.001 1.00 64.06 167 LEU A C 1
ATOM 1273 O O . LEU A 1 167 ? 13.378 -18.314 -2.160 1.00 64.06 167 LEU A O 1
ATOM 1277 N N . ALA A 1 168 ? 14.508 -16.430 -2.638 1.00 64.81 168 ALA A N 1
ATOM 1278 C CA . ALA A 1 168 ? 15.577 -17.132 -3.333 1.00 64.81 168 ALA A CA 1
ATOM 1279 C C . ALA A 1 168 ? 16.269 -18.060 -2.327 1.00 64.81 168 ALA A C 1
ATOM 1281 O O . ALA A 1 168 ? 16.580 -17.639 -1.208 1.00 64.81 168 ALA A O 1
ATOM 1282 N N . ALA A 1 169 ? 16.487 -19.321 -2.709 1.00 74.44 169 ALA A N 1
ATOM 1283 C CA . ALA A 1 169 ? 17.225 -20.244 -1.861 1.00 74.44 169 ALA A CA 1
ATOM 1284 C C . ALA A 1 169 ? 18.588 -19.609 -1.538 1.00 74.44 169 ALA A C 1
ATOM 1286 O O . ALA A 1 169 ? 19.285 -19.198 -2.473 1.00 74.44 169 ALA A O 1
ATOM 1287 N N . PRO A 1 170 ? 18.967 -19.483 -0.253 1.00 68.25 170 PRO A N 1
ATOM 1288 C CA . PRO A 1 170 ? 20.242 -18.891 0.108 1.00 68.25 170 PRO A CA 1
ATOM 1289 C C . PRO A 1 170 ? 21.354 -19.763 -0.476 1.00 68.25 170 PRO A C 1
ATOM 1291 O O . PRO A 1 170 ? 21.618 -20.865 0.002 1.00 68.25 170 PRO A O 1
ATOM 1294 N N . CYS A 1 171 ? 21.982 -19.286 -1.547 1.00 74.06 171 CYS A N 1
ATOM 1295 C CA . CYS A 1 171 ? 23.117 -19.949 -2.162 1.00 74.06 171 CYS A CA 1
ATOM 1296 C C . CYS A 1 171 ? 24.384 -19.270 -1.659 1.00 74.06 171 CYS A C 1
ATOM 1298 O O . CYS A 1 171 ? 24.706 -18.155 -2.058 1.00 74.06 171 CYS A O 1
ATOM 1300 N N . TRP A 1 172 ? 25.106 -19.952 -0.775 1.00 70.38 172 TRP A N 1
ATOM 1301 C CA . TRP A 1 172 ? 26.422 -19.494 -0.327 1.00 70.38 172 TRP A CA 1
ATOM 1302 C C . TRP A 1 172 ? 27.483 -19.641 -1.436 1.00 70.38 172 TRP A C 1
ATOM 1304 O O . TRP A 1 172 ? 28.517 -18.987 -1.407 1.00 70.38 172 TRP A O 1
ATOM 1314 N N . ALA A 1 173 ? 27.235 -20.502 -2.426 1.00 76.94 173 ALA A N 1
ATOM 1315 C CA . ALA A 1 173 ? 28.226 -20.968 -3.393 1.00 76.94 173 ALA A CA 1
ATOM 1316 C C . ALA A 1 173 ? 28.124 -20.312 -4.785 1.00 76.94 173 ALA A C 1
ATOM 1318 O O . ALA A 1 173 ? 28.508 -20.934 -5.775 1.00 76.94 173 ALA A O 1
ATOM 1319 N N . ALA A 1 174 ? 27.592 -19.093 -4.896 1.00 62.38 174 ALA A N 1
ATOM 1320 C CA . ALA A 1 174 ? 27.646 -18.366 -6.163 1.00 62.38 174 ALA A CA 1
ATOM 1321 C C . ALA A 1 174 ? 29.008 -17.660 -6.296 1.00 62.38 174 ALA A C 1
ATOM 1323 O O . ALA A 1 174 ? 29.314 -16.756 -5.518 1.00 62.38 174 ALA A O 1
ATOM 1324 N N . ALA A 1 175 ? 29.814 -18.170 -7.234 1.00 52.53 175 ALA A N 1
ATOM 1325 C CA . ALA A 1 175 ? 31.128 -17.680 -7.658 1.00 52.53 175 ALA A CA 1
ATOM 1326 C C . ALA A 1 175 ? 31.094 -16.279 -8.286 1.00 52.53 175 ALA A C 1
ATOM 1328 O O . ALA A 1 175 ? 30.041 -15.915 -8.859 1.00 52.53 175 ALA A O 1
#

Sequence (175 aa):
MIARALEKRPRREWLVAAHHPWGPAAAYVDAWALLDLCHAPAILDAVAALIGPDLILWDSELLLDGGPEDDPALWPVEPLAGALALVRLDGSILACARLGEPLPACGGPALLIRYLPAASRFVRDPGHPAHIAQMEAEPLVDRTRRPLWLVRGRDRAANDFVTGFALAAPCWAAA

Foldseek 3Di:
DWPPDDPDDDDQLLQKQCLQCPGSNVVTDPSVLVVCLLLPPVQLVQQCVPAHFWKKFQMKGKDFFWADDADLLLQQKVPRWKKKWKADSVSHTQDIGIHPDDDDTPHGIIMITIMDRLLMERDLPCPRRSNVVCCVVNVSHRSSQDAMDRSGDDHDNPYDRPRNVDDDDDDPPDD

pLDDT: mean 91.13, std 10.94, range [44.81, 98.75]

Radius of gyration: 15.87 Å; chains: 1; bounding box: 47×37×44 Å